Protein AF-A0A9E4ENQ8-F1 (afdb_monomer)

Nearest PDB structures (foldseek):
  4akr-assembly2_D  TM=5.616E-01  e=8.490E-01  Dictyostelium discoideum AX2
  9har-assembly1_EV  TM=5.967E-01  e=3.132E+00  ssRNA phage ESE017
  1uyn-assembly1_X  TM=6.043E-01  e=9.295E+00  Neisseria meningitidis
  3qrc-assembly1_A  TM=4.097E-01  e=3.893E+00  Yersinia pestis

Mean predicted aligned error: 14.27 Å

Radius of gyration: 25.48 Å; Cα contacts (8 Å, |Δi|>4): 186; chains: 1; bounding box: 58×27×68 Å

pLDDT: mean 76.46, std 13.87, range [44.16, 93.44]

Secondary structure (DSSP, 8-state):
-GGGTT---TT-HHHHT-EEEESS-SSSSSS-EEEES------TT---EEEEEEEEEESSSSEEEEEEEEEEEPPP--SSTT-----EEEEEEEEEEEEETTEEEEEEEEEEEE-

Structure (mmCIF, N/CA/C/O backbone):
data_AF-A0A9E4ENQ8-F1
#
_entry.id   AF-A0A9E4ENQ8-F1
#
loop_
_atom_site.group_PDB
_atom_site.id
_atom_site.type_symbol
_atom_site.label_atom_id
_atom_site.label_alt_id
_atom_site.label_comp_id
_atom_site.label_asym_id
_atom_site.label_entity_id
_atom_site.label_seq_id
_atom_site.pdbx_PDB_ins_code
_atom_site.Cartn_x
_atom_site.Cartn_y
_atom_site.Cartn_z
_atom_site.occupancy
_atom_site.B_iso_or_equiv
_atom_site.auth_seq_id
_atom_site.auth_comp_id
_atom_site.auth_asym_id
_atom_site.auth_atom_id
_atom_site.pdbx_PDB_model_num
ATOM 1 N N . SER A 1 1 ? 1.223 6.448 -22.113 1.00 45.16 1 SER A N 1
ATOM 2 C CA . SER A 1 1 ? 0.279 7.579 -22.011 1.00 45.16 1 SER A CA 1
ATOM 3 C C . SER A 1 1 ? -0.442 7.758 -23.342 1.00 45.16 1 SER A C 1
ATOM 5 O O . SER A 1 1 ? 0.226 7.627 -24.365 1.00 45.16 1 SER A O 1
ATOM 7 N N . PRO A 1 2 ? -1.759 8.032 -23.365 1.00 48.88 2 PRO A N 1
ATOM 8 C CA . PRO A 1 2 ? -2.498 8.365 -24.588 1.00 48.88 2 PRO A CA 1
ATOM 9 C C . PRO A 1 2 ? -1.928 9.581 -25.337 1.00 48.88 2 PRO A C 1
ATOM 11 O O . PRO A 1 2 ? -2.018 9.621 -26.556 1.00 48.88 2 PRO A O 1
ATOM 14 N N . MET A 1 3 ? -1.275 10.517 -24.633 1.00 50.44 3 MET A N 1
ATOM 15 C CA . MET A 1 3 ? -0.724 11.753 -25.214 1.00 50.44 3 MET A CA 1
ATOM 16 C C . MET A 1 3 ? 0.456 11.561 -26.182 1.00 50.44 3 MET A C 1
ATOM 18 O O . MET A 1 3 ? 0.739 12.468 -26.949 1.00 50.44 3 MET A O 1
ATOM 22 N N . HIS A 1 4 ? 1.148 10.417 -26.171 1.00 54.16 4 HIS A N 1
ATOM 23 C CA . HIS A 1 4 ? 2.311 10.167 -27.048 1.00 54.16 4 HIS A CA 1
ATOM 24 C C . HIS A 1 4 ? 2.049 9.059 -28.07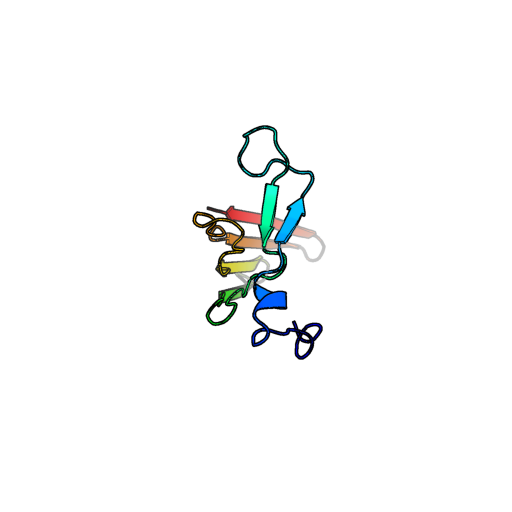8 1.00 54.16 4 HIS A C 1
ATOM 26 O O . HIS A 1 4 ? 2.965 8.566 -28.736 1.00 54.16 4 HIS A O 1
ATOM 32 N N . ARG A 1 5 ? 0.803 8.584 -28.181 1.00 53.16 5 ARG A N 1
ATOM 33 C CA . ARG A 1 5 ? 0.448 7.479 -29.072 1.00 53.16 5 ARG A CA 1
ATOM 34 C C . ARG A 1 5 ? 0.212 8.045 -30.480 1.00 53.16 5 ARG A C 1
ATOM 36 O O . ARG A 1 5 ? -0.829 8.637 -30.721 1.00 53.16 5 ARG A O 1
ATOM 43 N N . GLY A 1 6 ? 1.182 7.862 -31.379 1.00 65.50 6 GLY A N 1
ATOM 44 C CA . GLY A 1 6 ? 1.110 8.288 -32.788 1.00 65.50 6 GLY A CA 1
ATOM 45 C C . GLY A 1 6 ? 2.146 9.335 -33.214 1.00 65.50 6 GLY A C 1
ATOM 46 O O . GLY A 1 6 ? 2.331 9.527 -34.407 1.00 65.50 6 GLY A O 1
ATOM 47 N N . SER A 1 7 ? 2.859 9.954 -32.268 1.00 72.31 7 SER A N 1
ATOM 48 C CA . SER A 1 7 ? 3.896 10.966 -32.558 1.00 72.31 7 SER A CA 1
ATOM 49 C C . SER A 1 7 ? 5.331 10.433 -32.481 1.00 72.31 7 SER A C 1
ATOM 51 O O . SER A 1 7 ? 6.274 11.194 -32.661 1.00 72.31 7 SER A O 1
ATOM 53 N N . ASN A 1 8 ? 5.512 9.141 -32.193 1.00 77.94 8 ASN A N 1
ATOM 54 C CA . ASN A 1 8 ? 6.835 8.520 -32.124 1.00 77.94 8 ASN A CA 1
ATOM 55 C C . ASN A 1 8 ? 7.234 7.996 -33.506 1.00 77.94 8 ASN A C 1
ATOM 57 O O . ASN A 1 8 ? 6.435 7.300 -34.134 1.00 77.94 8 ASN A O 1
ATOM 61 N N . GLN A 1 9 ? 8.468 8.250 -33.939 1.00 84.69 9 GLN A N 1
ATOM 62 C CA . GLN A 1 9 ? 8.990 7.784 -35.228 1.00 84.69 9 GLN A CA 1
ATOM 63 C C . GLN A 1 9 ? 9.967 6.615 -35.035 1.00 84.69 9 GLN A C 1
ATOM 65 O O . GLN A 1 9 ? 11.128 6.690 -35.417 1.00 84.69 9 GLN A O 1
ATOM 70 N N . TRP A 1 10 ? 9.506 5.520 -34.419 1.00 83.81 10 TRP A N 1
ATOM 71 C CA . TRP A 1 10 ? 10.371 4.371 -34.095 1.00 83.81 10 TRP A CA 1
ATOM 72 C C . TRP A 1 10 ? 10.989 3.682 -35.316 1.00 83.81 10 TRP A C 1
ATOM 74 O O . TRP A 1 10 ? 12.019 3.030 -35.174 1.00 83.81 10 TRP A O 1
ATOM 84 N N . ASP A 1 11 ? 10.374 3.834 -36.487 1.00 87.75 11 ASP A N 1
ATOM 85 C CA . ASP A 1 11 ? 10.877 3.282 -37.747 1.00 87.75 11 ASP A CA 1
ATOM 86 C C . ASP A 1 11 ? 11.847 4.241 -38.467 1.00 87.75 11 ASP A C 1
ATOM 88 O O . ASP A 1 11 ? 12.437 3.869 -39.478 1.00 87.75 11 ASP A O 1
ATOM 92 N N . ASN A 1 12 ? 12.022 5.472 -37.964 1.00 88.19 12 ASN A N 1
ATOM 93 C CA . ASN A 1 12 ? 12.969 6.446 -38.500 1.00 88.19 12 ASN A CA 1
ATOM 94 C C . ASN A 1 12 ? 14.320 6.325 -37.763 1.00 88.19 12 ASN A C 1
ATOM 96 O O . ASN A 1 12 ? 14.409 6.722 -36.596 1.00 88.19 12 ASN A O 1
ATOM 100 N N . PRO A 1 13 ? 15.378 5.806 -38.413 1.00 84.00 13 PRO A N 1
ATOM 101 C CA . PRO A 1 13 ? 16.672 5.600 -37.769 1.00 84.00 13 PRO A CA 1
ATOM 102 C C . PRO A 1 13 ? 17.315 6.907 -37.290 1.00 84.00 13 PRO A C 1
ATOM 104 O O . PRO A 1 13 ? 17.944 6.900 -36.235 1.00 84.00 13 PRO A O 1
ATOM 107 N N . ASP A 1 14 ? 17.103 8.023 -37.993 1.00 87.50 14 ASP A N 1
ATOM 108 C CA . ASP A 1 14 ? 17.678 9.323 -37.625 1.00 87.50 14 ASP A CA 1
ATOM 109 C C . ASP A 1 14 ? 17.041 9.867 -36.340 1.00 87.50 14 ASP A C 1
ATOM 111 O O . ASP A 1 14 ? 17.725 10.388 -35.464 1.00 87.5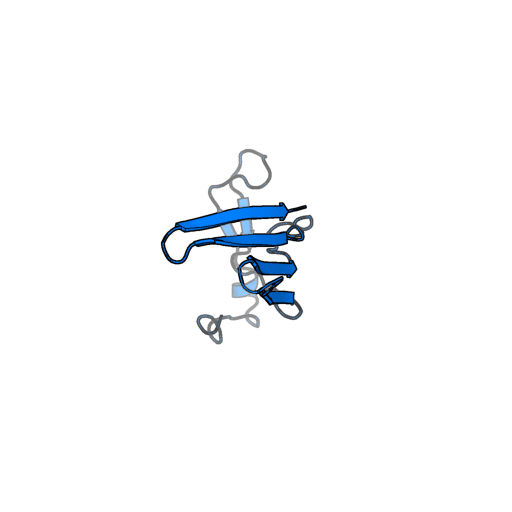0 14 ASP A O 1
ATOM 115 N N . TRP A 1 15 ? 15.728 9.675 -36.186 1.00 85.56 15 TRP A N 1
ATOM 116 C CA . TRP A 1 15 ? 14.993 10.081 -34.986 1.00 85.56 15 TRP A CA 1
ATOM 117 C C . TRP A 1 15 ? 15.349 9.218 -33.768 1.00 85.56 15 TRP A C 1
ATOM 119 O O . TRP A 1 15 ? 15.478 9.717 -32.649 1.00 85.56 15 TRP A O 1
ATOM 129 N N . VAL A 1 16 ? 15.540 7.909 -33.974 1.00 84.31 16 VAL A N 1
ATOM 130 C CA . VAL A 1 16 ? 15.961 6.985 -32.909 1.00 84.31 16 VAL A CA 1
ATOM 131 C C . VAL A 1 16 ? 17.407 7.247 -32.486 1.00 84.31 16 VAL A C 1
ATOM 133 O O . VAL A 1 16 ? 17.717 7.126 -31.302 1.00 84.31 16 VAL A O 1
ATOM 136 N N . ALA A 1 17 ? 18.291 7.601 -33.417 1.00 85.06 17 ALA A N 1
ATOM 137 C CA . ALA A 1 17 ? 19.701 7.861 -33.137 1.00 85.06 17 ALA A CA 1
ATOM 138 C C . ALA A 1 17 ? 19.976 9.262 -32.564 1.00 85.06 17 ALA A C 1
ATOM 140 O O . ALA A 1 17 ? 21.118 9.538 -32.204 1.00 85.06 17 ALA A O 1
ATOM 141 N N . GLU A 1 18 ? 18.965 10.129 -32.466 1.00 87.38 18 GLU A N 1
ATOM 142 C CA . GLU A 1 18 ? 19.117 11.492 -31.959 1.00 87.38 18 GLU A CA 1
ATOM 143 C C . GLU A 1 18 ? 19.718 11.507 -30.544 1.00 87.38 18 GLU A C 1
ATOM 145 O O . GLU A 1 18 ? 19.221 10.859 -29.613 1.00 87.38 18 GLU A O 1
ATOM 150 N N . GLN A 1 19 ? 20.799 12.270 -30.392 1.00 88.25 19 GLN A N 1
ATOM 151 C CA . GLN A 1 19 ? 21.503 12.479 -29.133 1.00 88.25 19 GLN A CA 1
ATOM 152 C C . GLN A 1 19 ? 21.406 13.946 -28.732 1.00 88.25 19 GLN A C 1
ATOM 154 O O . GLN A 1 19 ? 21.487 14.838 -29.574 1.00 88.25 19 GLN A O 1
ATOM 159 N N . ILE A 1 20 ? 21.246 14.177 -27.435 1.00 84.00 20 ILE A N 1
ATOM 160 C CA . ILE A 1 20 ? 21.233 15.503 -26.831 1.00 84.00 20 ILE A CA 1
ATOM 161 C C . ILE A 1 20 ? 22.329 15.584 -25.780 1.00 84.00 20 ILE A C 1
ATOM 163 O O . ILE A 1 20 ? 22.589 14.625 -25.053 1.00 84.00 20 ILE A O 1
ATOM 167 N N . GLU A 1 21 ? 22.948 16.751 -25.703 1.00 85.88 21 GLU A N 1
ATOM 168 C CA . GLU A 1 21 ? 23.855 17.096 -24.622 1.00 85.88 21 GLU A CA 1
ATOM 169 C C . GLU A 1 21 ? 23.028 17.623 -23.449 1.00 85.88 21 GLU A C 1
ATOM 171 O O . GLU A 1 21 ? 22.227 18.553 -23.596 1.00 85.88 21 GLU A O 1
ATOM 176 N N . ILE A 1 22 ? 23.190 17.003 -22.288 1.00 79.12 22 ILE A N 1
ATOM 177 C CA . ILE A 1 22 ? 22.603 17.474 -21.044 1.00 79.12 22 ILE A CA 1
ATOM 178 C C . ILE A 1 22 ? 23.721 18.165 -20.263 1.00 79.12 22 ILE A C 1
ATOM 180 O O . ILE A 1 22 ? 24.756 17.550 -20.021 1.00 79.12 22 ILE A O 1
ATOM 184 N N . PRO A 1 23 ? 23.525 19.418 -19.817 1.00 78.50 23 PRO A N 1
ATOM 185 C CA . PRO A 1 23 ? 24.482 20.132 -18.977 1.00 78.50 23 PRO A CA 1
ATOM 186 C C . PRO A 1 23 ? 24.416 19.633 -17.523 1.00 78.50 23 PRO A C 1
ATOM 188 O O . PRO A 1 23 ? 24.233 20.408 -16.583 1.00 78.50 23 PRO A O 1
ATOM 191 N N . ALA A 1 24 ? 24.442 18.317 -17.351 1.00 73.12 24 ALA A N 1
ATOM 192 C CA . ALA A 1 24 ? 24.443 17.618 -16.085 1.00 73.12 24 ALA A CA 1
ATOM 193 C C . ALA A 1 24 ? 25.402 16.439 -16.208 1.00 73.12 24 ALA A C 1
ATOM 195 O O . ALA A 1 24 ? 25.380 15.738 -17.215 1.00 73.12 24 ALA A O 1
ATOM 196 N N . ASP A 1 25 ? 26.184 16.258 -15.156 1.00 74.19 25 ASP A N 1
ATOM 197 C CA . ASP A 1 25 ? 27.113 15.155 -14.975 1.00 74.19 25 ASP A CA 1
ATOM 198 C C . ASP A 1 25 ? 26.383 14.011 -14.243 1.00 74.19 25 ASP A C 1
ATOM 200 O O . ASP A 1 25 ? 26.141 14.060 -13.032 1.00 74.19 25 ASP A O 1
ATOM 204 N N . LEU A 1 26 ? 25.906 13.037 -15.012 1.00 73.06 26 LEU A N 1
ATOM 205 C CA . LEU A 1 26 ? 25.164 11.854 -14.580 1.00 73.06 26 LEU A CA 1
ATOM 206 C C . LEU A 1 26 ? 26.094 10.711 -14.154 1.00 73.06 26 LEU A C 1
ATOM 208 O O . LEU A 1 26 ? 25.619 9.819 -13.441 1.00 73.06 26 LEU A O 1
ATOM 212 N N . ASP A 1 27 ? 27.363 10.701 -14.573 1.00 74.44 27 ASP A N 1
ATOM 213 C CA . ASP A 1 27 ? 28.326 9.631 -14.272 1.00 74.44 27 ASP A CA 1
ATOM 214 C C . ASP A 1 27 ? 29.454 10.032 -13.296 1.00 74.44 27 ASP A C 1
ATOM 216 O O . ASP A 1 27 ? 30.131 9.160 -12.738 1.00 74.44 27 ASP A O 1
ATOM 220 N N . GLY A 1 28 ? 29.549 11.318 -12.966 1.00 74.31 28 GLY A N 1
ATOM 221 C CA . GLY A 1 28 ? 30.466 11.903 -11.994 1.00 74.31 28 GLY A CA 1
ATOM 222 C C . GLY A 1 28 ? 31.820 12.328 -12.570 1.00 74.31 28 GLY A C 1
ATOM 223 O O . GLY A 1 28 ? 32.756 12.513 -11.782 1.00 74.31 28 GLY A O 1
ATOM 224 N N . ASP A 1 29 ? 31.970 12.422 -13.894 1.00 79.19 29 ASP A N 1
ATOM 225 C CA . ASP A 1 29 ? 33.232 12.741 -14.571 1.00 79.19 29 ASP A CA 1
ATOM 226 C C . ASP A 1 29 ? 33.524 14.252 -14.704 1.00 79.19 29 ASP A C 1
ATOM 228 O O . ASP A 1 29 ? 34.636 14.653 -15.072 1.00 79.19 29 ASP A O 1
ATOM 232 N N . GLY A 1 30 ? 32.567 15.100 -14.322 1.00 76.38 30 GLY A N 1
ATOM 233 C CA . GLY A 1 30 ? 32.650 16.555 -14.376 1.00 76.38 30 GLY A CA 1
ATOM 234 C C . GLY A 1 30 ? 32.415 17.168 -15.762 1.00 76.38 30 GLY A C 1
ATOM 235 O O . GLY A 1 30 ? 32.647 18.373 -15.918 1.00 76.38 30 GLY A O 1
ATOM 236 N N . ALA A 1 31 ? 31.977 16.390 -16.754 1.00 81.69 31 ALA A N 1
ATOM 237 C CA . ALA A 1 31 ? 31.622 16.838 -18.097 1.00 81.69 31 ALA A CA 1
ATOM 238 C C . ALA A 1 31 ? 30.100 16.803 -18.341 1.00 81.69 31 ALA A C 1
ATOM 240 O O . ALA A 1 31 ? 29.308 16.347 -17.520 1.00 81.69 31 ALA A O 1
ATOM 241 N N . ASN A 1 32 ? 29.677 17.371 -19.474 1.00 83.12 32 ASN A N 1
ATOM 242 C CA . ASN A 1 32 ? 28.295 17.255 -19.926 1.00 83.12 32 ASN A CA 1
ATOM 243 C C . ASN A 1 32 ? 28.074 15.876 -20.546 1.00 83.12 32 ASN A C 1
ATOM 245 O O . ASN A 1 32 ? 28.865 15.438 -21.386 1.00 83.12 32 ASN A O 1
ATOM 249 N N . ASP A 1 33 ? 26.948 15.252 -20.226 1.00 78.88 33 ASP A N 1
ATOM 250 C CA . ASP A 1 33 ? 26.608 13.957 -20.790 1.00 78.88 33 ASP A CA 1
ATOM 251 C C . ASP A 1 33 ? 25.894 14.046 -22.127 1.00 78.88 33 ASP A C 1
ATOM 253 O O . ASP A 1 33 ? 24.917 14.780 -22.307 1.00 78.88 33 ASP A O 1
ATOM 257 N N . ILE A 1 34 ? 26.311 13.180 -23.045 1.00 83.81 34 ILE A N 1
ATOM 258 C CA . ILE A 1 34 ? 25.585 12.927 -24.283 1.00 83.81 34 ILE A CA 1
ATOM 259 C C . ILE A 1 34 ? 24.673 11.723 -24.065 1.00 83.81 34 ILE A C 1
ATOM 261 O O . ILE A 1 34 ? 25.126 10.590 -23.889 1.00 83.81 34 ILE A O 1
ATOM 265 N N . VAL A 1 35 ? 23.362 11.953 -24.122 1.00 81.06 35 VAL A N 1
ATOM 266 C CA . VAL A 1 35 ? 22.367 10.888 -23.982 1.00 81.06 35 VAL A CA 1
ATOM 267 C C . VAL A 1 35 ? 21.445 10.824 -25.188 1.00 81.06 35 VAL A C 1
ATOM 269 O O . VAL A 1 35 ? 21.146 11.815 -25.845 1.00 81.06 35 VAL A O 1
ATOM 272 N N . GLN A 1 36 ? 20.934 9.628 -25.461 1.00 83.50 36 GLN A N 1
ATOM 273 C CA . GLN A 1 36 ? 19.905 9.428 -26.475 1.00 83.50 36 GLN A CA 1
ATOM 274 C C . GLN A 1 36 ? 18.610 10.156 -26.081 1.00 83.50 36 GLN A C 1
ATOM 276 O O . GLN A 1 36 ? 18.062 9.895 -25.003 1.00 83.50 36 GLN A O 1
ATOM 281 N N . ALA A 1 37 ? 18.104 11.012 -26.973 1.00 82.75 37 ALA A N 1
ATOM 282 C CA . ALA A 1 37 ? 16.887 11.800 -26.769 1.00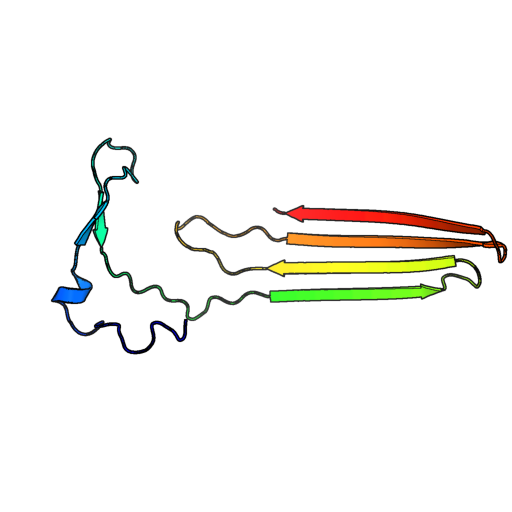 82.75 37 ALA A CA 1
ATOM 283 C C . ALA A 1 37 ? 15.635 10.912 -26.673 1.00 82.75 37 ALA A C 1
ATOM 285 O O . ALA A 1 37 ? 14.737 11.154 -25.863 1.00 82.75 37 ALA A O 1
ATOM 286 N N . HIS A 1 38 ? 15.599 9.832 -27.461 1.00 81.75 38 HIS A N 1
ATOM 287 C CA . HIS A 1 38 ? 14.446 8.943 -27.583 1.00 81.75 38 HIS A CA 1
ATOM 288 C C . HIS A 1 38 ? 14.784 7.518 -27.141 1.00 81.75 38 HIS A C 1
ATOM 290 O O . HIS A 1 38 ? 15.417 6.753 -27.863 1.00 81.75 38 HIS A O 1
ATOM 296 N N . LYS A 1 39 ? 14.308 7.117 -25.957 1.00 74.06 39 LYS A N 1
ATOM 297 C CA . LYS A 1 39 ? 14.461 5.743 -25.448 1.00 74.06 39 LYS A CA 1
ATOM 298 C C . LYS A 1 39 ? 13.141 4.987 -25.526 1.00 74.06 39 LYS A C 1
ATOM 300 O O . LYS A 1 39 ? 12.125 5.426 -24.980 1.00 74.06 39 LYS A O 1
ATOM 305 N N . ARG A 1 40 ? 13.150 3.812 -26.166 1.00 71.56 40 ARG A N 1
ATOM 306 C CA . ARG A 1 40 ? 11.990 2.913 -26.186 1.00 71.56 40 ARG A CA 1
ATOM 307 C C . ARG A 1 40 ? 11.872 2.226 -24.831 1.00 71.56 40 ARG A C 1
ATOM 309 O O . ARG A 1 40 ? 12.460 1.178 -24.590 1.00 71.56 40 ARG A O 1
ATOM 316 N N . LEU A 1 41 ? 11.126 2.849 -23.929 1.00 65.75 41 LEU A N 1
ATOM 317 C CA . LEU A 1 41 ? 10.809 2.253 -22.640 1.00 65.75 41 LEU A CA 1
ATOM 318 C C . LEU A 1 41 ? 9.691 1.233 -22.831 1.00 65.75 41 LEU A C 1
ATOM 320 O O . LEU A 1 41 ? 8.566 1.585 -23.197 1.00 65.75 41 LEU A O 1
ATOM 324 N N . ASP A 1 42 ? 10.008 -0.034 -22.583 1.00 59.84 42 ASP A N 1
ATOM 325 C CA . ASP A 1 42 ? 8.987 -1.063 -22.517 1.00 59.84 42 ASP A CA 1
ATOM 326 C C . ASP A 1 42 ? 8.232 -0.948 -21.185 1.00 59.84 42 ASP A C 1
ATOM 328 O O . ASP A 1 42 ? 8.765 -1.177 -20.095 1.00 59.84 42 ASP A O 1
ATOM 332 N N . TYR A 1 43 ? 6.977 -0.518 -21.276 1.00 53.69 43 TYR A N 1
ATOM 333 C CA . TYR A 1 43 ? 6.047 -0.505 -20.149 1.00 53.69 43 TYR A CA 1
ATOM 334 C C . TYR A 1 43 ? 5.169 -1.764 -20.122 1.00 53.69 43 TYR A C 1
ATOM 336 O O . TYR A 1 43 ? 4.392 -1.951 -19.182 1.00 53.69 43 TYR A O 1
ATOM 344 N N . THR A 1 44 ? 5.272 -2.624 -21.138 1.00 50.50 44 THR A N 1
ATOM 345 C CA . THR A 1 44 ? 4.556 -3.896 -21.227 1.00 50.50 44 THR A CA 1
ATOM 346 C C . THR A 1 44 ? 5.094 -4.813 -20.125 1.00 50.50 44 THR A C 1
ATOM 348 O O . THR A 1 44 ? 6.294 -5.020 -19.999 1.00 50.50 44 THR A O 1
ATOM 351 N N . GLY A 1 45 ? 4.218 -5.297 -19.240 1.00 52.69 45 GLY A N 1
ATOM 352 C CA . GLY A 1 45 ? 4.618 -6.128 -18.094 1.00 52.69 45 GLY A CA 1
ATOM 353 C C . GLY A 1 45 ? 4.936 -5.373 -16.796 1.00 52.69 45 GLY A C 1
ATOM 354 O O . GLY A 1 45 ? 5.169 -6.015 -15.771 1.00 52.69 45 GLY A O 1
ATOM 355 N N . LYS A 1 46 ? 4.865 -4.032 -16.766 1.00 57.28 46 LYS A N 1
ATOM 356 C CA . LYS A 1 46 ? 4.885 -3.276 -15.501 1.00 57.28 46 LYS A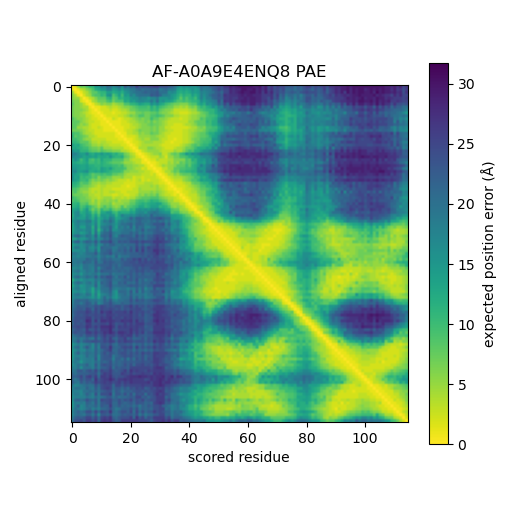 CA 1
ATOM 357 C C . LYS A 1 46 ? 3.542 -3.410 -14.782 1.00 57.28 46 LYS A C 1
ATOM 359 O O . LYS A 1 46 ? 2.655 -2.577 -14.933 1.00 57.28 46 LYS A O 1
ATOM 364 N N . MET A 1 47 ? 3.397 -4.479 -14.001 1.00 60.31 47 MET A N 1
ATOM 365 C CA . MET A 1 47 ? 2.208 -4.755 -13.194 1.00 60.31 47 MET A CA 1
ATOM 366 C C . MET A 1 47 ? 2.499 -4.564 -11.706 1.00 60.31 47 MET A C 1
ATOM 368 O O . MET A 1 47 ? 3.528 -4.997 -11.192 1.00 60.31 47 MET A O 1
ATOM 372 N N . GLY A 1 48 ? 1.575 -3.901 -11.018 1.00 68.56 48 GLY A N 1
ATOM 373 C CA . GLY A 1 48 ? 1.562 -3.778 -9.567 1.00 68.56 48 GLY A CA 1
ATOM 374 C C . GLY A 1 48 ? 0.283 -4.370 -8.999 1.00 68.56 48 GLY A C 1
ATOM 375 O O . GLY A 1 48 ? -0.728 -4.466 -9.693 1.00 68.56 48 GLY A O 1
ATOM 376 N N . HIS A 1 49 ? 0.324 -4.741 -7.726 1.00 73.38 49 HIS A N 1
ATOM 377 C CA . HIS A 1 49 ? -0.830 -5.244 -6.998 1.00 73.38 49 HIS A CA 1
ATOM 378 C C . HIS A 1 49 ? -1.096 -4.349 -5.797 1.00 73.38 49 HIS A C 1
ATOM 380 O O . HIS A 1 49 ? -0.176 -3.963 -5.073 1.00 73.38 49 HIS A O 1
ATOM 386 N N . ARG A 1 50 ? -2.371 -4.038 -5.589 1.00 80.25 50 ARG A N 1
ATOM 387 C CA . ARG A 1 50 ? -2.859 -3.395 -4.379 1.00 80.25 50 ARG A CA 1
ATOM 388 C C . ARG A 1 50 ? -3.954 -4.266 -3.791 1.00 80.25 50 ARG A C 1
ATOM 390 O O . ARG A 1 50 ? -4.875 -4.652 -4.506 1.00 80.25 50 ARG A O 1
ATOM 397 N N . ILE A 1 51 ? -3.813 -4.581 -2.512 1.00 80.81 51 ILE A N 1
ATOM 398 C CA . ILE A 1 51 ? -4.784 -5.353 -1.749 1.00 80.81 51 ILE A CA 1
ATOM 399 C C . ILE A 1 51 ? -5.192 -4.501 -0.556 1.00 80.81 51 ILE A C 1
ATOM 401 O O . ILE A 1 51 ? -4.344 -4.128 0.255 1.00 80.81 51 ILE A O 1
ATOM 405 N N . ASP A 1 52 ? -6.491 -4.233 -0.462 1.00 85.31 52 ASP A N 1
ATOM 406 C CA . ASP A 1 52 ? -7.095 -3.469 0.623 1.00 85.31 52 ASP A CA 1
ATOM 407 C C . ASP A 1 52 ? -8.059 -4.393 1.376 1.00 85.31 52 ASP A C 1
ATOM 409 O O . ASP A 1 52 ? -8.966 -4.978 0.781 1.00 85.31 52 ASP A O 1
ATOM 413 N N . GLY A 1 53 ? -7.855 -4.540 2.683 1.00 88.38 53 GLY A N 1
ATOM 414 C CA . GLY A 1 53 ? -8.680 -5.374 3.550 1.00 88.38 53 GLY A CA 1
ATOM 415 C C . GLY A 1 53 ? -9.139 -4.594 4.772 1.00 88.38 53 GLY A C 1
ATOM 416 O O . GLY A 1 53 ? -8.323 -4.000 5.471 1.00 88.38 53 GLY A O 1
ATOM 417 N N . ASN A 1 54 ? -10.443 -4.610 5.047 1.00 92.25 54 ASN A N 1
ATOM 418 C CA . ASN A 1 54 ? -11.035 -3.926 6.195 1.00 92.25 54 ASN A CA 1
ATOM 419 C C . ASN A 1 54 ? -11.954 -4.884 6.952 1.00 92.25 54 ASN A C 1
ATOM 421 O O . ASN A 1 54 ? -12.764 -5.578 6.341 1.00 92.25 54 ASN A O 1
ATOM 425 N N . ILE A 1 55 ? -11.864 -4.875 8.277 1.00 91.94 55 ILE A N 1
ATOM 426 C CA . ILE A 1 55 ? -12.783 -5.583 9.165 1.00 91.94 55 ILE A CA 1
ATOM 427 C C . ILE A 1 55 ? -13.184 -4.656 10.309 1.00 91.94 55 ILE A C 1
ATOM 429 O O . ILE A 1 55 ? -12.359 -3.950 10.888 1.00 91.94 55 ILE A O 1
ATOM 433 N N . ALA A 1 56 ? -14.472 -4.624 10.622 1.00 92.56 56 ALA A N 1
ATOM 434 C CA . ALA A 1 56 ? -15.007 -3.798 11.690 1.00 92.56 56 ALA A CA 1
ATOM 435 C C . ALA A 1 56 ? -16.244 -4.455 12.285 1.00 92.56 56 ALA A C 1
ATOM 437 O O . ALA A 1 56 ? -16.952 -5.192 11.598 1.00 92.56 56 ALA A O 1
ATOM 438 N N . GLY A 1 57 ? -16.520 -4.158 13.548 1.00 89.62 57 GLY A N 1
ATOM 439 C CA . GLY A 1 57 ? -17.715 -4.665 14.199 1.00 89.62 57 GLY A CA 1
ATOM 440 C C . GLY A 1 57 ? -17.765 -4.382 15.695 1.00 89.62 57 GLY A C 1
ATOM 441 O O . GLY A 1 57 ? -16.817 -3.838 16.270 1.00 89.62 57 GLY A O 1
ATOM 442 N N . PRO A 1 58 ? -18.884 -4.735 16.338 1.00 90.94 58 PRO A N 1
ATOM 443 C CA . PRO A 1 58 ? -18.982 -4.738 17.787 1.00 90.94 58 PRO A CA 1
ATOM 444 C C . PRO A 1 58 ? -18.191 -5.917 18.370 1.00 90.94 58 PRO A C 1
ATOM 446 O O . PRO A 1 58 ? -18.364 -7.057 17.949 1.00 90.94 58 PRO A O 1
ATOM 449 N N . LEU A 1 59 ? -17.330 -5.639 19.351 1.00 85.81 59 LEU A N 1
ATOM 450 C CA . LEU A 1 59 ? -16.818 -6.658 20.277 1.00 85.81 59 LEU A CA 1
ATOM 451 C C . LEU A 1 59 ? -17.836 -6.912 21.401 1.00 85.81 59 LEU A C 1
ATOM 453 O O . LEU A 1 59 ? -17.950 -8.029 21.893 1.00 85.81 59 LEU A O 1
ATOM 457 N N . SER A 1 60 ? -18.583 -5.876 21.792 1.00 87.81 60 SER A N 1
ATOM 458 C CA . SE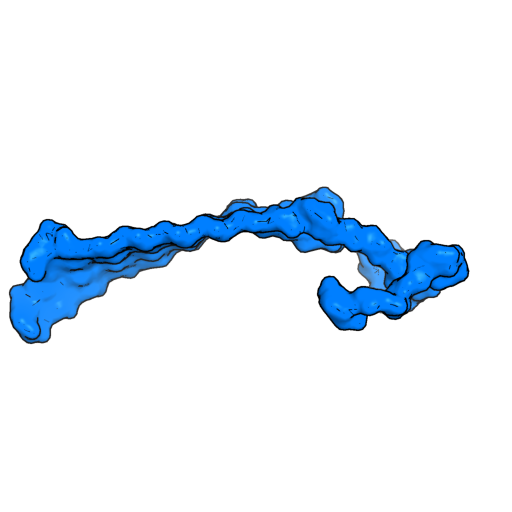R A 1 60 ? -19.703 -5.931 22.737 1.00 87.81 60 SER A CA 1
ATOM 459 C C . SER A 1 60 ? -20.720 -4.823 22.418 1.00 87.81 60 SER A C 1
ATOM 461 O O . SER A 1 60 ? -20.555 -4.102 21.434 1.00 87.81 60 SER A O 1
ATOM 463 N N . GLN A 1 61 ? -21.771 -4.666 23.234 1.00 87.19 61 GLN A N 1
ATOM 464 C CA . GLN A 1 61 ? -22.733 -3.558 23.086 1.00 87.19 61 GLN A CA 1
ATOM 465 C C . GLN A 1 61 ? -22.065 -2.177 23.177 1.00 87.19 61 GLN A C 1
ATOM 467 O O . GLN A 1 61 ? -22.477 -1.250 22.482 1.00 87.19 61 GLN A O 1
ATOM 472 N N . ASP A 1 62 ? -20.993 -2.070 23.962 1.00 88.81 62 ASP A N 1
ATOM 473 C CA . ASP A 1 62 ? -20.329 -0.799 24.256 1.00 88.81 62 ASP A CA 1
ATOM 474 C C . ASP A 1 62 ? -18.943 -0.672 23.618 1.00 88.81 62 ASP A C 1
ATOM 476 O O . ASP A 1 62 ? -18.376 0.422 23.583 1.00 88.81 62 ASP A O 1
ATOM 480 N N . VAL A 1 63 ? -18.382 -1.766 23.096 1.00 86.38 63 VAL A N 1
ATOM 481 C CA . VAL A 1 63 ? -17.051 -1.795 22.481 1.00 86.38 63 VAL A CA 1
ATOM 482 C C . VAL A 1 63 ? -17.169 -2.139 21.005 1.00 86.38 63 VAL A C 1
ATOM 484 O O . VAL A 1 63 ? -17.682 -3.192 20.637 1.00 86.38 63 VAL A O 1
ATOM 487 N N . THR A 1 64 ? -16.599 -1.301 20.146 1.00 90.62 64 THR A N 1
ATOM 488 C CA . THR A 1 64 ? -16.481 -1.562 18.706 1.00 90.62 64 THR A CA 1
ATOM 489 C C . THR A 1 64 ? -15.030 -1.475 18.267 1.00 90.62 64 THR A C 1
ATOM 491 O O . THR A 1 64 ? -14.286 -0.616 18.750 1.00 90.62 64 THR A O 1
ATOM 494 N N . PHE A 1 65 ? -14.641 -2.314 17.316 1.00 91.12 65 PHE A N 1
ATOM 495 C CA . PHE A 1 65 ? -13.307 -2.311 16.738 1.00 91.12 65 PHE A CA 1
ATOM 496 C C . PHE A 1 65 ? -13.346 -2.030 15.238 1.00 91.12 65 PHE A C 1
ATOM 498 O O . PHE A 1 65 ? -14.340 -2.273 14.550 1.00 91.12 65 PHE A O 1
ATOM 505 N N . PHE A 1 66 ? -12.226 -1.527 14.741 1.00 93.44 66 PHE A N 1
ATOM 506 C CA . PHE A 1 66 ? -11.943 -1.343 13.330 1.00 93.44 66 PHE A CA 1
ATOM 507 C C . PHE A 1 66 ? -10.477 -1.695 13.083 1.00 93.44 66 PHE A C 1
ATOM 509 O O . PHE A 1 66 ? -9.589 -1.163 13.752 1.00 93.44 66 PHE A O 1
ATOM 516 N N . ALA A 1 67 ? -10.225 -2.560 12.110 1.00 89.12 67 ALA A N 1
ATOM 517 C CA . ALA A 1 67 ? -8.896 -2.887 11.627 1.00 89.12 67 ALA A CA 1
ATOM 518 C C . ALA A 1 67 ? -8.862 -2.807 10.096 1.00 89.12 67 ALA A C 1
ATOM 520 O O . ALA A 1 67 ? -9.787 -3.239 9.409 1.00 89.12 67 ALA A O 1
ATOM 521 N N . SER A 1 68 ? -7.787 -2.241 9.563 1.00 90.31 68 SER A N 1
ATOM 522 C CA . SER A 1 68 ? -7.570 -2.066 8.130 1.00 90.31 68 SER A CA 1
ATOM 523 C C . SER A 1 68 ? -6.126 -2.391 7.790 1.00 90.31 68 SER A C 1
ATOM 525 O O . SER A 1 68 ? -5.217 -2.044 8.547 1.00 90.31 68 SER A O 1
ATOM 527 N N . THR A 1 69 ? -5.922 -3.049 6.656 1.00 88.19 69 THR A N 1
ATOM 528 C CA . THR A 1 69 ? -4.610 -3.302 6.074 1.00 88.19 69 THR A CA 1
ATOM 529 C C . THR A 1 69 ? -4.626 -2.923 4.602 1.00 88.19 69 THR A C 1
ATOM 531 O O . THR A 1 69 ? -5.570 -3.222 3.867 1.00 88.19 69 THR A O 1
ATOM 534 N N . VAL A 1 70 ? -3.573 -2.243 4.180 1.00 85.88 70 VAL A N 1
ATOM 535 C CA . VAL A 1 70 ? -3.300 -1.921 2.787 1.00 85.88 70 VAL A CA 1
ATOM 536 C C . VAL A 1 70 ? -1.928 -2.475 2.472 1.00 85.88 70 VAL A C 1
ATOM 538 O O . VAL A 1 70 ? -0.940 -2.116 3.114 1.00 85.88 70 VAL A O 1
ATOM 541 N N . TRP A 1 71 ? -1.868 -3.333 1.463 1.00 82.00 71 TRP A N 1
ATOM 542 C CA . TRP A 1 71 ? -0.630 -3.876 0.933 1.00 82.00 71 TRP A CA 1
ATOM 543 C C . TRP A 1 71 ? -0.459 -3.439 -0.514 1.00 82.00 71 TRP A C 1
ATOM 545 O O . TRP A 1 71 ? -1.371 -3.583 -1.334 1.00 82.00 71 TRP A O 1
ATOM 555 N N . ARG A 1 72 ? 0.724 -2.915 -0.839 1.00 73.44 72 ARG A N 1
ATOM 556 C CA . ARG A 1 72 ? 1.051 -2.476 -2.193 1.00 73.44 72 ARG A CA 1
ATOM 557 C C . ARG A 1 72 ? 2.386 -3.053 -2.645 1.00 73.44 72 ARG A C 1
ATOM 559 O O . ARG A 1 72 ? 3.394 -2.971 -1.944 1.00 73.44 72 ARG A O 1
ATOM 566 N N . LYS A 1 73 ? 2.385 -3.581 -3.866 1.00 74.25 73 LYS A N 1
ATOM 567 C CA . LYS A 1 73 ? 3.577 -3.921 -4.640 1.00 74.25 73 LYS A CA 1
ATOM 568 C C . LYS A 1 73 ? 3.519 -3.166 -5.959 1.00 74.25 73 LYS A C 1
ATOM 570 O O . LYS A 1 73 ? 2.607 -3.388 -6.750 1.00 74.25 73 LYS A O 1
ATOM 575 N N . GLU A 1 74 ? 4.469 -2.272 -6.187 1.00 66.00 74 GLU A N 1
ATOM 576 C CA . GLU A 1 74 ? 4.562 -1.490 -7.422 1.00 66.00 74 GLU A CA 1
ATOM 577 C C . GLU A 1 74 ? 5.621 -2.074 -8.364 1.00 66.00 74 GLU A C 1
ATOM 579 O O . GLU A 1 74 ? 6.595 -2.670 -7.894 1.00 66.00 74 GLU A O 1
ATOM 584 N N . PRO A 1 75 ? 5.456 -1.926 -9.689 1.00 56.09 75 PRO A N 1
ATOM 585 C CA . PRO A 1 75 ? 6.527 -2.210 -10.628 1.00 56.09 75 PRO A CA 1
ATOM 586 C C . PRO A 1 75 ? 7.626 -1.144 -10.509 1.00 56.09 75 PRO A C 1
ATOM 588 O O . PRO A 1 75 ? 7.343 0.026 -10.265 1.00 56.09 75 PRO A O 1
ATOM 591 N N . ALA A 1 76 ? 8.880 -1.542 -10.732 1.00 55.47 76 ALA A N 1
ATOM 592 C CA . ALA A 1 76 ? 10.040 -0.658 -10.652 1.00 55.47 76 ALA A CA 1
ATOM 593 C C . ALA A 1 76 ? 9.886 0.620 -11.510 1.00 55.47 76 ALA A C 1
ATOM 595 O O . ALA A 1 76 ? 9.683 0.562 -12.738 1.00 55.47 76 ALA A O 1
ATOM 596 N N . ALA A 1 77 ? 10.037 1.783 -10.869 1.00 53.75 77 ALA A N 1
ATOM 597 C CA . ALA A 1 77 ? 10.237 3.069 -11.530 1.00 53.75 77 ALA A CA 1
ATOM 598 C C . ALA A 1 77 ? 11.685 3.128 -12.044 1.00 53.75 77 ALA A C 1
ATOM 600 O O . ALA A 1 77 ? 12.595 3.621 -11.387 1.00 53.75 77 ALA A O 1
ATOM 601 N N . LEU A 1 78 ? 11.911 2.509 -13.200 1.00 52.38 78 LEU A N 1
ATOM 602 C CA . LEU A 1 78 ? 13.243 2.367 -13.778 1.00 52.38 78 LEU A CA 1
ATOM 603 C C . LEU A 1 78 ? 13.748 3.710 -14.328 1.00 52.38 78 LEU A C 1
ATOM 605 O O . LEU A 1 78 ? 13.368 4.104 -15.428 1.00 52.38 78 LEU A O 1
ATOM 609 N N . LEU A 1 79 ? 14.648 4.346 -13.577 1.00 50.31 79 LEU A N 1
ATOM 610 C CA . LEU A 1 79 ? 15.797 5.083 -14.125 1.00 50.31 79 LEU A CA 1
ATOM 611 C C . LEU A 1 79 ? 17.145 4.460 -13.686 1.00 50.31 79 LEU A C 1
ATOM 613 O O . LEU A 1 79 ? 18.196 4.994 -14.006 1.00 50.31 79 LEU A O 1
ATOM 617 N N . ASN A 1 80 ? 17.141 3.306 -13.002 1.00 48.62 80 ASN A N 1
ATOM 618 C CA . ASN A 1 80 ? 18.347 2.560 -12.615 1.00 48.62 80 ASN A CA 1
ATOM 619 C C . ASN A 1 80 ? 18.045 1.047 -12.587 1.00 48.62 80 ASN A C 1
ATOM 621 O O . ASN A 1 80 ? 16.953 0.649 -12.172 1.00 48.62 80 ASN A O 1
ATOM 625 N N . ALA A 1 81 ? 19.005 0.211 -12.996 1.00 44.16 81 ALA A N 1
ATOM 626 C CA . ALA A 1 81 ? 18.921 -1.254 -12.984 1.00 44.16 81 ALA A CA 1
ATOM 627 C C . ALA A 1 81 ? 18.802 -1.872 -11.570 1.00 44.16 81 ALA A C 1
ATOM 629 O O . ALA A 1 81 ? 18.441 -3.039 -11.453 1.00 44.16 81 ALA A O 1
ATOM 630 N N . ASN A 1 82 ? 19.035 -1.088 -10.510 1.00 48.81 82 ASN A N 1
ATOM 631 C CA . ASN A 1 82 ? 18.977 -1.530 -9.110 1.00 48.81 82 ASN A CA 1
ATOM 632 C C . ASN A 1 82 ? 17.780 -0.974 -8.303 1.00 48.81 82 ASN A C 1
ATOM 634 O O . ASN A 1 82 ? 17.711 -1.182 -7.094 1.00 48.81 82 ASN A O 1
ATOM 638 N N . LEU A 1 83 ? 16.828 -0.263 -8.923 1.00 46.03 83 LEU A N 1
ATOM 639 C CA . LEU A 1 83 ? 15.694 0.347 -8.207 1.00 46.03 83 LEU A CA 1
ATOM 640 C C . LEU A 1 83 ? 14.464 -0.575 -8.186 1.00 46.03 83 LEU A C 1
ATOM 642 O O . LEU A 1 83 ? 13.610 -0.516 -9.070 1.00 46.03 83 LEU A O 1
ATOM 646 N N . THR A 1 84 ? 14.328 -1.398 -7.143 1.00 53.62 84 THR A N 1
ATOM 647 C CA . THR A 1 84 ? 13.039 -2.014 -6.779 1.00 53.62 84 THR A CA 1
ATOM 648 C C . THR A 1 84 ? 12.323 -1.116 -5.776 1.00 53.62 84 THR A C 1
ATOM 650 O O . THR A 1 84 ? 12.902 -0.796 -4.743 1.00 53.62 84 THR A O 1
ATOM 653 N N . THR A 1 85 ? 11.073 -0.716 -6.031 1.00 55.94 85 THR A N 1
ATOM 654 C CA . THR A 1 85 ? 10.285 -0.016 -5.006 1.00 55.94 85 THR A CA 1
ATOM 655 C C . THR A 1 85 ? 9.988 -0.976 -3.845 1.00 55.94 85 THR A C 1
ATOM 657 O O . THR A 1 85 ? 9.458 -2.066 -4.098 1.00 55.94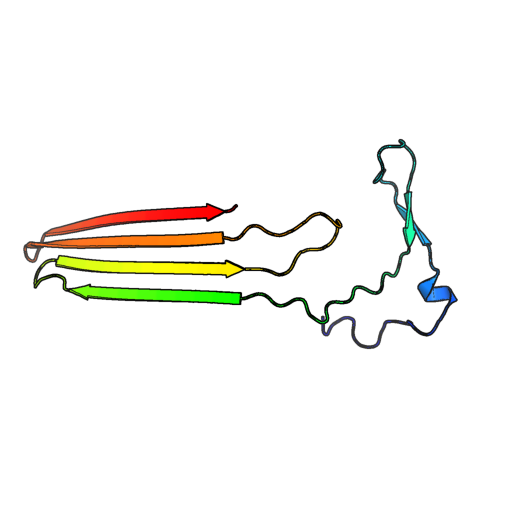 85 THR A O 1
ATOM 660 N N . PRO A 1 86 ? 10.296 -0.581 -2.597 1.00 59.06 86 PRO A N 1
ATOM 661 C CA . PRO A 1 86 ? 9.945 -1.302 -1.384 1.00 59.06 86 PRO A CA 1
ATOM 662 C C . PRO A 1 86 ? 8.533 -1.863 -1.338 1.00 59.06 86 PRO A C 1
ATOM 664 O O . PRO A 1 86 ? 7.577 -1.201 -1.755 1.00 59.06 86 PRO A O 1
ATOM 667 N N . ARG A 1 87 ? 8.361 -3.046 -0.736 1.00 60.56 87 ARG A N 1
ATOM 668 C CA . ARG A 1 87 ? 7.017 -3.461 -0.297 1.00 60.56 87 ARG A CA 1
ATOM 669 C C . ARG A 1 87 ? 6.550 -2.463 0.754 1.00 60.56 87 ARG A C 1
ATOM 671 O O . ARG A 1 87 ? 7.275 -2.218 1.716 1.00 60.56 87 ARG A O 1
ATOM 678 N N . ASN A 1 88 ? 5.340 -1.932 0.586 1.00 70.06 88 ASN A N 1
ATOM 679 C CA . ASN A 1 88 ? 4.744 -1.026 1.558 1.00 70.06 88 ASN A CA 1
ATOM 680 C C . ASN A 1 88 ? 3.473 -1.647 2.149 1.00 70.06 88 ASN A C 1
ATOM 682 O O . ASN A 1 88 ? 2.588 -2.088 1.406 1.00 70.06 88 ASN A O 1
ATOM 686 N N . THR A 1 89 ? 3.404 -1.696 3.479 1.00 77.38 89 THR A N 1
ATOM 687 C CA . THR A 1 89 ? 2.222 -2.151 4.214 1.00 77.38 89 THR A CA 1
ATOM 688 C C . THR A 1 89 ? 1.798 -1.092 5.221 1.00 77.38 89 THR A C 1
ATOM 690 O O . THR A 1 89 ? 2.575 -0.718 6.100 1.00 77.38 89 THR A O 1
ATOM 693 N N . LEU A 1 90 ? 0.541 -0.663 5.128 1.00 81.88 90 LEU A N 1
ATOM 694 C CA . LEU A 1 90 ? -0.083 0.265 6.063 1.00 81.88 90 LEU A CA 1
ATOM 695 C C . LEU A 1 90 ? -1.193 -0.456 6.821 1.00 81.88 90 LEU A C 1
ATOM 697 O O . LEU A 1 90 ? -2.158 -0.925 6.226 1.00 81.88 90 LEU A O 1
ATOM 701 N N . ASN A 1 91 ? -1.073 -0.515 8.139 1.00 83.50 91 ASN A N 1
ATOM 702 C CA . ASN A 1 91 ? -2.049 -1.140 9.019 1.00 83.50 91 ASN A CA 1
ATOM 703 C C . ASN A 1 91 ? -2.632 -0.086 9.957 1.00 83.50 91 ASN A C 1
ATOM 705 O O . ASN A 1 91 ? -1.901 0.716 10.531 1.00 83.50 91 ASN A O 1
ATOM 709 N N . THR A 1 92 ? -3.948 -0.078 10.129 1.00 88.81 92 THR A N 1
ATOM 710 C CA . THR A 1 92 ? -4.643 0.825 11.051 1.00 88.81 92 THR A CA 1
ATOM 711 C C . THR A 1 92 ? -5.511 0.014 11.993 1.00 88.81 92 THR A C 1
ATOM 713 O O . THR A 1 92 ? -6.310 -0.802 11.543 1.00 88.81 92 THR A O 1
ATOM 716 N N . GLY A 1 93 ? -5.392 0.277 13.292 1.00 83.56 93 GLY A N 1
ATOM 717 C CA . GLY A 1 93 ? -6.244 -0.306 14.325 1.00 83.56 93 GLY A CA 1
ATOM 718 C C . GLY A 1 93 ? -6.918 0.789 15.139 1.00 83.56 93 GLY A C 1
ATOM 719 O O . GLY A 1 93 ? -6.268 1.752 15.545 1.00 83.56 93 GLY A O 1
ATOM 720 N N . LYS A 1 94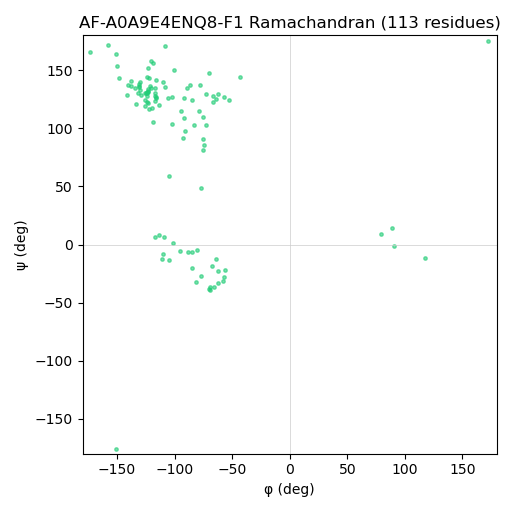 ? -8.224 0.662 15.375 1.00 90.19 94 LYS A N 1
ATOM 721 C CA . LYS A 1 94 ? -9.003 1.566 16.226 1.00 90.19 94 LYS A CA 1
ATOM 722 C C . LYS A 1 94 ? -9.961 0.767 17.101 1.00 90.19 94 LYS A C 1
ATOM 724 O O . LYS A 1 94 ? -10.654 -0.130 16.631 1.00 90.19 94 LY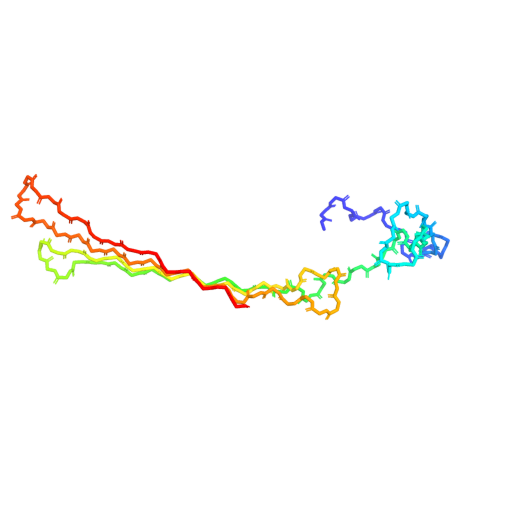S A O 1
ATOM 729 N N . LEU A 1 95 ? -10.033 1.151 18.364 1.00 82.62 95 LEU A N 1
ATOM 730 C CA . LEU A 1 95 ? -10.967 0.663 19.364 1.00 82.62 95 LEU A CA 1
ATOM 731 C C . LEU A 1 95 ? -11.776 1.844 19.882 1.00 82.62 95 LEU A C 1
ATOM 733 O O . LEU A 1 95 ? -11.243 2.918 20.161 1.00 82.62 95 LEU A O 1
ATOM 737 N N . THR A 1 96 ? -13.081 1.651 19.986 1.00 88.31 96 THR A N 1
ATOM 738 C CA . THR A 1 96 ? -14.008 2.632 20.545 1.00 88.31 96 THR A CA 1
ATOM 739 C C . THR A 1 96 ? -14.777 1.971 21.670 1.00 88.31 96 THR A C 1
ATOM 741 O O . THR A 1 96 ? -15.317 0.886 21.478 1.00 88.31 96 THR A O 1
ATOM 744 N N . PHE A 1 97 ? -14.832 2.635 22.817 1.00 84.44 97 PHE A N 1
ATOM 745 C CA . PHE A 1 97 ? -15.571 2.213 23.997 1.00 84.44 97 PHE A CA 1
ATOM 746 C C . PHE A 1 97 ? -16.563 3.305 24.403 1.00 84.44 97 PHE A C 1
ATOM 748 O O . PHE A 1 97 ? -16.198 4.477 24.496 1.00 84.44 97 PHE A O 1
ATOM 755 N N . SER A 1 98 ? -17.814 2.932 24.643 1.00 88.06 98 SER A N 1
ATOM 756 C CA . SER A 1 98 ? -18.858 3.818 25.156 1.00 88.06 98 SER A CA 1
ATOM 757 C C . SER A 1 98 ? -19.046 3.538 26.645 1.00 88.06 98 SER A C 1
ATOM 759 O O . SER A 1 98 ? -19.633 2.534 27.016 1.00 88.06 98 SER A O 1
ATOM 761 N N . ALA A 1 99 ? -18.528 4.413 27.507 1.00 76.00 99 ALA A N 1
ATOM 762 C CA . ALA A 1 99 ? -18.640 4.247 28.958 1.00 76.00 99 ALA A CA 1
ATOM 763 C C . ALA A 1 99 ? -20.038 4.630 29.482 1.00 76.00 99 ALA A C 1
ATOM 765 O O . ALA A 1 99 ? -20.476 4.148 30.521 1.00 76.00 99 ALA A O 1
ATOM 766 N N . SER A 1 100 ? -20.729 5.523 28.770 1.00 83.50 100 SER A N 1
ATOM 767 C CA . SER A 1 100 ? -22.114 5.925 29.022 1.00 83.50 100 SER A CA 1
ATOM 768 C C . SER A 1 100 ? -22.723 6.501 27.731 1.00 83.50 100 SER A C 1
ATOM 770 O O . SER A 1 100 ? -21.983 6.764 26.775 1.00 83.50 100 SER A O 1
ATOM 772 N N . PRO A 1 101 ? -24.041 6.789 27.676 1.00 82.44 101 PRO A N 1
ATOM 773 C CA . PRO A 1 101 ? -24.639 7.479 26.528 1.00 82.44 101 PRO A CA 1
ATOM 774 C C . PRO A 1 101 ? -23.991 8.840 26.212 1.00 82.44 101 PRO A C 1
ATOM 776 O O . PRO A 1 101 ? -24.080 9.310 25.078 1.00 82.44 101 PRO A O 1
ATOM 779 N N . SER A 1 102 ? -23.325 9.459 27.193 1.00 88.06 102 SER A N 1
ATOM 780 C CA . SER A 1 102 ? -22.679 10.770 27.077 1.00 88.06 102 SER A CA 1
ATOM 781 C C . SER A 1 102 ? -21.151 10.724 26.966 1.00 88.06 102 SER A C 1
ATOM 783 O O . SER A 1 102 ? -20.558 11.734 26.591 1.00 88.06 102 SER A O 1
ATOM 785 N N . LEU A 1 103 ? -20.497 9.589 27.245 1.00 82.69 103 LEU A N 1
ATOM 786 C CA . LEU A 1 103 ? -19.036 9.478 27.248 1.00 82.69 103 LEU A CA 1
ATOM 787 C C . LEU A 1 103 ? -18.542 8.351 26.333 1.00 82.69 103 LEU A C 1
ATOM 789 O O . LEU A 1 103 ? -18.812 7.171 26.563 1.00 82.69 103 LEU A O 1
ATOM 793 N N . LYS A 1 104 ? -17.748 8.723 25.322 1.00 90.06 104 LYS A N 1
ATOM 794 C CA . LYS A 1 104 ? -17.097 7.800 24.382 1.00 90.06 104 LYS A CA 1
ATOM 795 C C . LYS A 1 104 ? -15.591 8.012 24.378 1.00 90.06 104 LYS A C 1
ATOM 797 O O . LYS A 1 104 ? -15.119 9.131 24.200 1.00 90.06 104 LYS A O 1
ATOM 802 N N . LEU A 1 105 ? -14.849 6.922 24.504 1.00 89.69 105 LEU A N 1
ATOM 803 C CA . LEU A 1 105 ? -13.396 6.883 24.428 1.00 89.69 105 LEU A CA 1
ATOM 804 C C . LEU A 1 105 ? -12.974 6.171 23.145 1.00 89.69 105 LEU A C 1
ATOM 806 O O . LEU A 1 105 ? -13.582 5.183 22.733 1.00 89.69 105 LEU A O 1
ATOM 810 N N . ARG A 1 106 ? -11.931 6.685 22.494 1.00 89.75 106 ARG A N 1
ATOM 811 C CA . ARG A 1 106 ? -11.365 6.102 21.275 1.00 89.75 106 ARG A CA 1
ATOM 812 C C . ARG A 1 106 ? -9.859 6.015 21.418 1.00 89.75 106 ARG A C 1
ATOM 814 O O . ARG A 1 106 ? -9.220 7.005 21.755 1.00 89.75 106 ARG A O 1
ATOM 821 N N . ALA A 1 107 ? -9.310 4.850 21.122 1.00 92.12 107 ALA A N 1
ATOM 822 C CA . ALA A 1 107 ? -7.878 4.613 21.084 1.00 92.12 107 ALA A CA 1
ATOM 823 C C . ALA A 1 107 ? -7.533 3.924 19.767 1.00 92.12 107 ALA A C 1
ATOM 825 O O . ALA A 1 107 ? -8.278 3.072 19.287 1.00 92.12 107 ALA A O 1
ATOM 826 N N . GLY A 1 108 ? -6.424 4.295 19.145 1.00 89.69 108 GLY A N 1
ATOM 827 C CA . GLY A 1 108 ? -6.029 3.693 17.881 1.00 89.69 108 GLY A CA 1
ATOM 828 C C . GLY A 1 108 ? -4.654 4.142 17.432 1.00 89.69 108 GLY A C 1
ATOM 829 O O . GLY A 1 108 ? -4.110 5.115 17.948 1.00 89.69 108 GLY A O 1
ATOM 830 N N . GLY A 1 109 ? -4.112 3.417 16.462 1.00 89.69 109 GLY A N 1
ATOM 831 C CA . GLY A 1 109 ? -2.774 3.629 15.938 1.00 89.69 109 GLY A CA 1
ATOM 832 C C . GLY A 1 109 ? -2.663 3.222 14.477 1.00 89.69 109 GLY A C 1
ATOM 833 O O . GLY A 1 109 ? -3.521 2.523 13.927 1.00 89.69 109 GLY A O 1
ATOM 834 N N . ILE A 1 110 ? -1.588 3.694 13.857 1.00 90.12 110 ILE A N 1
ATOM 835 C CA . ILE A 1 110 ? -1.222 3.396 12.478 1.00 90.12 110 ILE A CA 1
ATOM 836 C C . ILE A 1 110 ? 0.187 2.814 12.508 1.00 90.12 110 ILE A C 1
ATOM 838 O O . ILE A 1 110 ? 1.078 3.378 13.139 1.00 90.12 110 ILE A O 1
ATOM 842 N N . TYR A 1 111 ? 0.380 1.695 11.824 1.00 87.19 111 TYR A N 1
ATOM 843 C CA . TYR A 1 111 ? 1.679 1.080 11.606 1.00 87.19 111 TYR A CA 1
ATOM 844 C C . TYR A 1 111 ? 1.998 1.099 10.115 1.00 87.19 111 TYR A C 1
ATOM 846 O O . TYR A 1 111 ? 1.199 0.639 9.300 1.00 87.19 111 TYR A O 1
ATOM 854 N N . ASN A 1 112 ? 3.167 1.628 9.771 1.00 86.38 112 ASN A N 1
ATOM 855 C CA . ASN A 1 112 ? 3.652 1.720 8.404 1.00 86.38 112 ASN A CA 1
ATOM 856 C C . ASN A 1 112 ? 5.004 1.012 8.300 1.00 86.38 112 ASN A C 1
ATOM 858 O O . ASN A 1 112 ? 5.885 1.246 9.128 1.00 86.38 112 ASN A O 1
ATOM 862 N N . SER A 1 113 ? 5.166 0.168 7.286 1.00 80.31 113 SER A N 1
ATOM 863 C CA . SER A 1 113 ? 6.431 -0.494 6.985 1.00 80.31 113 SER A CA 1
ATOM 864 C C . SER A 1 113 ? 6.721 -0.396 5.495 1.00 80.31 113 SER A C 1
ATOM 866 O O . S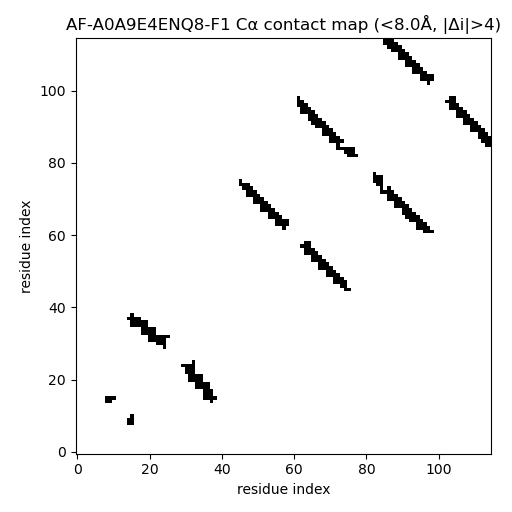ER A 1 113 ? 5.946 -0.886 4.674 1.00 80.31 113 SER A O 1
ATOM 868 N N . SER A 1 114 ? 7.856 0.221 5.178 1.00 70.94 114 SER A N 1
ATOM 869 C CA . SER A 1 114 ? 8.461 0.280 3.851 1.00 70.94 114 SER A CA 1
ATOM 870 C C . SER A 1 114 ? 9.845 -0.363 3.930 1.00 70.94 114 SER A C 1
ATOM 872 O O . SER A 1 114 ? 10.674 0.117 4.703 1.00 70.94 114 SER A O 1
ATOM 874 N N . GLN A 1 115 ? 10.063 -1.455 3.191 1.00 57.41 115 GLN A N 1
ATOM 875 C CA . GLN A 1 115 ? 11.353 -2.161 3.101 1.00 57.41 115 GLN A CA 1
ATOM 876 C C . GLN A 1 115 ? 12.118 -1.821 1.830 1.00 57.41 115 GLN A C 1
ATOM 878 O O . GLN A 1 115 ? 11.697 -2.346 0.776 1.00 57.41 115 GLN A O 1
#

Foldseek 3Di:
DVVCPPVDPPVDPCLQQDWDWACDDPPPPNHTDIDGPDDDDDPVPFDKDKDKDKDWDAPDPFKIKIKIKIWIAGGFPDPDPPGGWFTKMKIKIKMKGHPDPPDIDIDIDIDIDTD

Sequence (115 aa):
SPMHRGSNQWDNPDWVAEQIEIPADLDGDGANDIVQAHKRLDYTGKMGHRIDGNIAGPLSQDVTFFASTVWRKEPAALLNANLTTPRNTLNTGKLTFSASPSLKLRAGGIYNSSQ

Solvent-accessible surface area (backbone atoms only — not comparable to full-atom values): 7102 Å² total; per-residue (Å²): 115,82,91,58,70,84,80,66,56,84,88,37,66,70,61,46,65,32,67,41,79,40,95,46,56,87,87,73,83,82,51,66,36,77,41,67,71,52,74,91,76,81,64,80,85,67,62,60,51,77,48,79,48,77,51,71,49,72,82,47,101,44,32,36,41,39,41,36,40,38,39,40,41,59,48,56,76,72,89,49,100,82,46,71,60,45,52,37,41,43,36,38,43,39,41,36,39,46,85,45,103,86,41,75,49,76,53,68,53,75,50,77,48,76,93